Protein AF-A0A1Y0RRZ5-F1 (afdb_monomer_lite)

pLDDT: mean 72.69, std 14.06, range [36.75, 84.94]

Sequence (69 aa):
MSFSTLIPIVVSPDFARFVASEFQPQSLTKKDIVKCLKALGIKNSEILNFKYKEELWNQLQIAAVKSEI

Radius of gyration: 12.63 Å; chains: 1; bounding box: 46×23×31 Å

Foldseek 3Di:
DDPPPPPVPQQAQVNLLCCLPPPDLVVDDLVRLLSSCVNLVNDNPVSVPDPDSVVSSVSSNVSSVVVPD

Secondary structure (DSSP, 8-state):
------------HHHHHHHHHHS-GGGS-HHHHHHHHHHTT--HHHHHT---HHHHHHHHHHHHHGGG-

Structure (mmCIF, N/CA/C/O backbone):
data_AF-A0A1Y0RRZ5-F1
#
_entry.id   AF-A0A1Y0RRZ5-F1
#
loop_
_atom_site.group_PDB
_atom_site.id
_atom_site.type_symbol
_atom_site.label_atom_id
_atom_site.label_alt_id
_atom_site.label_comp_id
_atom_site.label_asym_id
_atom_site.label_entity_id
_atom_site.label_seq_id
_atom_site.pdbx_PDB_ins_code
_atom_site.Cartn_x
_atom_site.Cartn_y
_atom_site.Cartn_z
_atom_site.occupancy
_atom_site.B_iso_or_equiv
_atom_site.auth_seq_id
_atom_site.auth_comp_id
_atom_site.auth_asym_id
_atom_site.auth_atom_id
_atom_site.pdbx_PDB_model_num
ATOM 1 N N . MET A 1 1 ? -28.998 -5.967 -20.441 1.00 36.75 1 MET A N 1
ATOM 2 C CA . MET A 1 1 ? -28.287 -6.837 -19.481 1.00 36.75 1 MET A CA 1
ATOM 3 C C 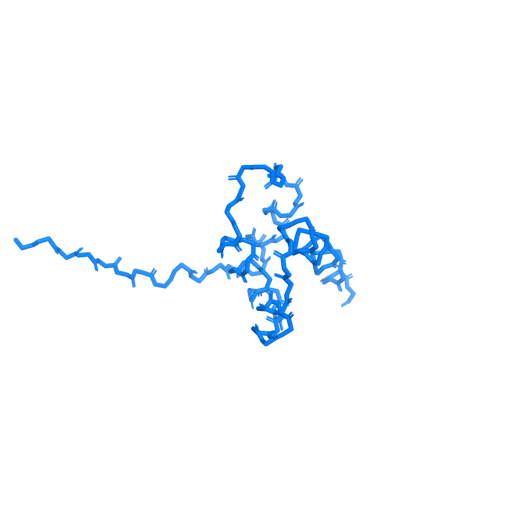. MET A 1 1 ? -26.903 -6.249 -19.283 1.00 36.75 1 MET A C 1
ATOM 5 O O . MET A 1 1 ? -26.086 -6.329 -20.189 1.00 36.75 1 MET A O 1
ATOM 9 N N . SER A 1 2 ? -26.680 -5.548 -18.172 1.00 40.59 2 SER A N 1
ATOM 10 C CA . SER A 1 2 ? -25.383 -4.935 -17.877 1.00 40.59 2 SER A CA 1
ATOM 11 C C . SER A 1 2 ? -24.456 -6.015 -17.334 1.00 40.59 2 SER A C 1
ATOM 13 O O . SER A 1 2 ? -24.638 -6.480 -16.210 1.00 40.59 2 SER A O 1
ATOM 15 N N . PHE A 1 3 ? -23.493 -6.454 -18.141 1.00 44.50 3 PHE A N 1
ATOM 16 C CA . PHE A 1 3 ? -22.413 -7.304 -17.662 1.00 44.50 3 PHE A CA 1
ATOM 17 C C . PHE A 1 3 ? -21.497 -6.441 -16.794 1.00 44.50 3 PHE A C 1
ATOM 19 O O . PHE A 1 3 ? -20.620 -5.748 -17.300 1.00 44.50 3 PHE A O 1
ATOM 26 N N . SER A 1 4 ? -21.713 -6.455 -15.478 1.00 43.88 4 SER A N 1
ATOM 27 C CA . SER A 1 4 ? -20.693 -6.021 -14.523 1.00 43.88 4 SER A CA 1
ATOM 28 C C . SER A 1 4 ? -19.560 -7.043 -14.567 1.00 43.88 4 SER A C 1
ATOM 30 O O . 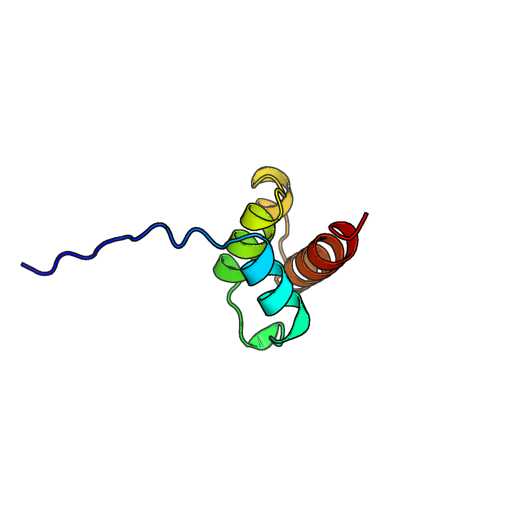SER A 1 4 ? -19.500 -7.965 -13.756 1.00 43.88 4 SER A O 1
ATOM 32 N N . THR A 1 5 ? -18.682 -6.917 -15.561 1.00 42.34 5 THR A N 1
ATOM 33 C CA . THR A 1 5 ? -17.398 -7.609 -15.589 1.00 42.34 5 THR A CA 1
ATOM 34 C C . THR A 1 5 ? -16.604 -7.144 -14.377 1.00 42.34 5 THR A C 1
ATOM 36 O O . THR A 1 5 ? -15.979 -6.085 -14.389 1.00 42.34 5 THR A O 1
ATOM 39 N N . LEU A 1 6 ? -16.639 -7.942 -13.308 1.00 45.09 6 LEU A N 1
ATOM 40 C CA . LEU A 1 6 ? -15.603 -7.966 -12.283 1.00 45.09 6 LEU A CA 1
ATOM 41 C C . LEU A 1 6 ? -14.320 -8.445 -12.965 1.00 45.09 6 LEU A C 1
ATOM 43 O O . LEU A 1 6 ? -13.932 -9.601 -12.836 1.00 45.09 6 LEU A O 1
ATOM 47 N N . ILE A 1 7 ? -13.691 -7.570 -13.749 1.00 47.53 7 ILE A N 1
ATOM 48 C CA . ILE A 1 7 ? -12.332 -7.794 -14.220 1.00 47.53 7 ILE A CA 1
ATOM 49 C C . ILE A 1 7 ? -11.513 -7.884 -12.931 1.00 47.53 7 ILE A C 1
ATOM 51 O O . ILE A 1 7 ? -11.521 -6.916 -12.157 1.00 47.53 7 ILE A O 1
ATOM 55 N N . PRO A 1 8 ? -10.859 -9.018 -12.617 1.00 48.62 8 PRO A N 1
ATOM 56 C CA . PRO A 1 8 ? -9.833 -8.987 -11.600 1.00 48.62 8 PRO A CA 1
ATOM 57 C C . PRO A 1 8 ? -8.812 -7.994 -12.141 1.00 48.62 8 PRO A C 1
ATOM 59 O O . PRO A 1 8 ? -8.114 -8.282 -13.107 1.00 48.62 8 PRO A O 1
ATOM 62 N N . ILE A 1 9 ? -8.805 -6.780 -11.590 1.00 57.16 9 ILE A N 1
ATOM 63 C CA . ILE A 1 9 ? -7.745 -5.812 -11.840 1.00 57.16 9 ILE A CA 1
ATOM 64 C C . ILE A 1 9 ? -6.522 -6.471 -11.217 1.00 57.16 9 ILE A C 1
ATOM 66 O O . ILE A 1 9 ? -6.278 -6.351 -10.014 1.00 57.16 9 ILE A O 1
ATOM 70 N N . VAL A 1 10 ? -5.851 -7.299 -12.015 1.00 55.31 10 VAL A N 1
ATOM 71 C CA . VAL A 1 10 ? -4.559 -7.870 -11.692 1.00 55.31 10 VAL A CA 1
ATOM 72 C C . VAL A 1 10 ? -3.634 -6.677 -11.746 1.00 55.31 10 VAL A C 1
ATOM 74 O O . VAL A 1 10 ? -3.221 -6.226 -12.810 1.00 55.31 10 VAL A O 1
ATOM 77 N N . VAL A 1 11 ? -3.418 -6.091 -10.579 1.00 69.19 11 VAL A N 1
ATOM 78 C CA . VAL A 1 11 ? -2.384 -5.090 -10.418 1.00 69.19 11 VAL A CA 1
ATOM 79 C C . VAL A 1 11 ? -1.068 -5.810 -10.706 1.00 69.19 11 VAL A C 1
ATOM 81 O O . VAL A 1 11 ? -0.791 -6.840 -10.093 1.00 69.19 11 VAL A O 1
ATOM 84 N N . SER A 1 12 ? -0.307 -5.339 -11.694 1.00 79.50 12 SER A N 1
ATOM 85 C CA . SER A 1 12 ? 1.043 -5.844 -11.930 1.00 79.50 12 SER A CA 1
ATOM 86 C C . SER A 1 12 ? 1.989 -5.307 -10.848 1.00 79.50 12 SER A C 1
ATOM 88 O O . SER A 1 12 ? 1.716 -4.247 -10.272 1.00 79.50 12 SER A O 1
ATOM 90 N N . PRO A 1 13 ? 3.105 -5.996 -10.562 1.00 79.38 13 PRO A N 1
ATOM 91 C CA . PRO A 1 13 ? 4.136 -5.474 -9.668 1.00 79.38 13 PRO A CA 1
ATOM 92 C C . PRO A 1 13 ? 4.609 -4.074 -10.088 1.00 79.38 13 PRO A C 1
ATOM 94 O O . PRO A 1 13 ? 4.722 -3.189 -9.245 1.00 79.38 13 PRO A O 1
ATOM 97 N N . ASP A 1 14 ? 4.784 -3.837 -11.391 1.00 81.75 14 ASP A N 1
ATOM 98 C CA . ASP A 1 14 ? 5.170 -2.530 -11.937 1.00 81.75 14 ASP A CA 1
ATOM 99 C C . ASP A 1 14 ? 4.119 -1.448 -11.678 1.00 81.75 14 ASP A C 1
ATOM 101 O O . ASP A 1 14 ? 4.457 -0.337 -11.276 1.00 81.75 14 ASP A O 1
ATOM 105 N N . PHE A 1 15 ? 2.831 -1.775 -11.832 1.00 82.38 15 PHE A N 1
ATOM 106 C CA . PHE A 1 15 ? 1.756 -0.841 -11.501 1.00 82.38 15 PHE A CA 1
ATOM 107 C C . PHE A 1 15 ? 1.730 -0.537 -10.003 1.00 82.38 15 PHE A C 1
ATOM 109 O O . PHE A 1 15 ? 1.563 0.612 -9.616 1.00 82.38 15 PHE A O 1
ATOM 116 N N . ALA A 1 16 ? 1.935 -1.538 -9.143 1.00 83.00 16 ALA A N 1
ATOM 117 C CA . ALA A 1 16 ? 2.011 -1.317 -7.702 1.00 83.00 16 ALA A CA 1
ATOM 118 C C . ALA A 1 16 ? 3.191 -0.411 -7.308 1.00 83.00 16 ALA A C 1
ATOM 120 O O . ALA A 1 16 ? 3.020 0.447 -6.443 1.00 83.00 16 ALA A O 1
ATOM 121 N N . ARG A 1 17 ? 4.353 -0.555 -7.964 1.00 83.38 17 ARG A N 1
ATOM 122 C CA . ARG A 1 17 ? 5.515 0.336 -7.780 1.00 83.38 17 ARG A CA 1
ATOM 123 C C . ARG A 1 17 ? 5.221 1.756 -8.255 1.00 83.38 17 ARG A C 1
ATOM 125 O O . ARG A 1 17 ? 5.478 2.705 -7.523 1.00 83.38 17 ARG A O 1
ATOM 132 N N . PHE A 1 18 ? 4.623 1.898 -9.437 1.00 84.56 18 PHE A N 1
ATOM 133 C CA . PHE A 1 18 ? 4.198 3.194 -9.967 1.00 84.56 18 PHE A CA 1
ATOM 134 C C . PHE A 1 18 ? 3.223 3.892 -9.015 1.00 84.56 18 PHE A C 1
ATOM 136 O O . PHE A 1 18 ? 3.403 5.056 -8.679 1.00 84.56 18 PHE A O 1
ATOM 143 N N . VAL A 1 19 ? 2.232 3.158 -8.505 1.00 83.19 19 VAL A N 1
ATOM 144 C CA . VAL A 1 19 ? 1.280 3.669 -7.516 1.00 83.19 19 VAL A CA 1
ATOM 145 C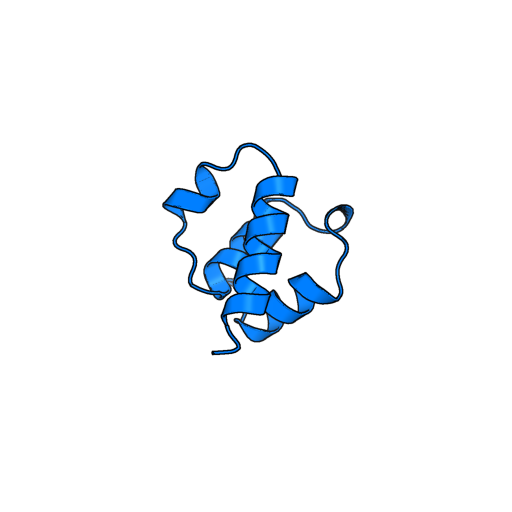 C . VAL A 1 19 ? 1.991 4.097 -6.230 1.00 83.19 19 VAL A C 1
ATOM 147 O O . VAL A 1 19 ? 1.673 5.150 -5.691 1.00 83.19 19 VAL A O 1
ATOM 150 N N . ALA A 1 20 ? 2.972 3.334 -5.750 1.00 82.31 20 ALA A N 1
ATOM 151 C CA . ALA A 1 20 ? 3.736 3.684 -4.552 1.00 82.31 20 ALA A CA 1
ATOM 152 C C . ALA A 1 20 ? 4.613 4.946 -4.708 1.00 82.31 20 ALA A C 1
ATOM 154 O O . ALA A 1 20 ? 4.889 5.607 -3.704 1.00 82.31 20 ALA A O 1
ATOM 155 N N . SER A 1 21 ? 5.054 5.252 -5.936 1.00 80.38 21 SER A N 1
ATOM 156 C CA . SER A 1 21 ? 5.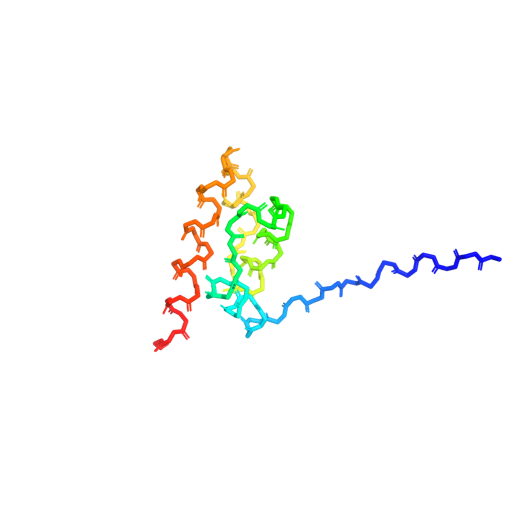931 6.389 -6.257 1.00 80.38 21 SER A CA 1
ATOM 157 C C . SER A 1 21 ? 5.156 7.656 -6.636 1.00 80.38 21 SER A C 1
ATOM 159 O O . SER A 1 21 ? 5.460 8.739 -6.148 1.00 80.38 21 SER A O 1
ATOM 161 N N . GLU A 1 22 ? 4.129 7.526 -7.477 1.00 81.19 22 GLU A N 1
ATOM 162 C CA . GLU A 1 22 ? 3.470 8.666 -8.130 1.00 81.19 22 GLU A CA 1
ATOM 163 C C . GLU A 1 22 ? 2.175 9.110 -7.438 1.00 81.19 22 GLU A C 1
ATOM 165 O O . GLU A 1 22 ? 1.711 10.234 -7.639 1.00 81.19 22 GLU A O 1
ATOM 170 N N . PHE A 1 23 ? 1.554 8.249 -6.625 1.00 79.88 23 PHE A N 1
ATOM 171 C CA . PHE A 1 23 ? 0.296 8.584 -5.960 1.00 79.88 23 PHE A CA 1
ATOM 172 C C . PHE A 1 23 ? 0.512 9.017 -4.519 1.00 79.88 23 PHE A C 1
ATOM 174 O O . PHE A 1 23 ? 1.316 8.467 -3.776 1.00 79.88 23 PHE A O 1
ATOM 181 N N . GLN A 1 24 ? -0.306 9.973 -4.085 1.00 75.75 24 GLN A N 1
ATOM 182 C CA . GLN A 1 24 ? -0.386 10.330 -2.679 1.00 75.75 24 GLN A CA 1
ATOM 183 C C . GLN A 1 24 ? -1.257 9.317 -1.917 1.00 75.75 24 GLN A C 1
ATOM 185 O O . GLN A 1 24 ? -2.298 8.890 -2.434 1.00 75.75 24 GLN A O 1
ATOM 190 N N . PRO A 1 25 ? -0.927 9.003 -0.648 1.00 70.50 25 PRO A N 1
ATOM 191 C CA . PRO A 1 25 ? -1.682 8.057 0.176 1.00 70.50 25 PRO A CA 1
ATOM 192 C C . PRO A 1 25 ? -3.164 8.416 0.265 1.00 70.50 25 PRO A C 1
ATOM 194 O O . PRO A 1 25 ? -4.035 7.550 0.283 1.00 70.50 25 PRO A O 1
ATOM 197 N N . GLN A 1 26 ? -3.477 9.707 0.301 1.00 72.69 26 GLN A N 1
ATOM 198 C CA . GLN A 1 26 ? -4.836 10.226 0.407 1.00 72.69 26 GLN A CA 1
ATOM 199 C C . GLN A 1 26 ? -5.716 9.909 -0.811 1.00 72.69 26 GLN A C 1
ATOM 201 O O . GLN A 1 26 ? -6.909 9.672 -0.625 1.00 72.69 26 GLN A O 1
ATOM 206 N N . SER A 1 27 ? -5.128 9.758 -1.998 1.00 78.56 27 SER A N 1
ATOM 207 C CA . SER A 1 27 ? -5.841 9.490 -3.254 1.00 78.56 27 SER A CA 1
ATOM 208 C C . SER A 1 27 ? -6.258 8.028 -3.439 1.00 78.56 27 SER A C 1
ATOM 210 O O . SER A 1 27 ? -7.103 7.734 -4.279 1.00 78.56 27 SER A O 1
ATOM 212 N N . LEU A 1 28 ? -5.693 7.100 -2.660 1.00 78.06 28 LEU A N 1
ATOM 213 C CA . LEU A 1 28 ? -5.953 5.663 -2.793 1.00 78.06 28 LEU A CA 1
ATOM 214 C C . LEU A 1 28 ? -6.844 5.143 -1.675 1.00 78.06 28 LEU A C 1
ATOM 216 O O . LEU A 1 28 ? -6.727 5.543 -0.516 1.00 78.06 28 LEU A O 1
ATOM 220 N N . THR A 1 29 ? -7.731 4.201 -1.981 1.00 82.75 29 THR A N 1
ATOM 221 C CA . THR A 1 29 ? -8.504 3.544 -0.925 1.00 82.75 29 THR A CA 1
ATOM 222 C C . THR A 1 29 ? -7.676 2.452 -0.250 1.00 82.75 29 THR A C 1
ATOM 224 O O . THR A 1 29 ? -6.744 1.896 -0.831 1.00 82.75 29 THR A O 1
ATOM 227 N N . LYS A 1 30 ? -8.058 2.069 0.976 1.00 81.31 30 LYS A N 1
ATOM 228 C CA . LYS A 1 30 ? -7.461 0.917 1.676 1.00 81.31 30 LYS A CA 1
ATOM 229 C C . LYS A 1 30 ? -7.456 -0.345 0.796 1.00 81.31 30 LYS A C 1
ATOM 231 O O . LYS A 1 30 ? -6.500 -1.111 0.822 1.00 81.31 30 LYS A O 1
ATOM 236 N N . LYS A 1 31 ? -8.510 -0.546 -0.008 1.00 81.69 31 LYS A N 1
ATOM 237 C CA . LYS A 1 31 ? -8.628 -1.683 -0.933 1.00 81.69 31 LYS A CA 1
ATOM 238 C C . LYS A 1 31 ? -7.606 -1.621 -2.065 1.00 81.69 31 LYS A C 1
ATOM 240 O O . LYS A 1 31 ? -7.066 -2.663 -2.424 1.00 81.69 31 LYS A O 1
ATOM 245 N N . ASP A 1 32 ? -7.342 -0.441 -2.614 1.00 82.75 32 ASP A N 1
ATOM 246 C CA . ASP A 1 32 ? -6.385 -0.284 -3.714 1.00 82.75 32 ASP A CA 1
ATOM 247 C C . ASP A 1 32 ? -4.952 -0.518 -3.237 1.00 82.75 32 ASP A C 1
ATOM 249 O O . ASP A 1 32 ? -4.203 -1.248 -3.881 1.00 82.75 32 ASP A O 1
ATOM 253 N N . ILE A 1 33 ? -4.614 -0.017 -2.046 1.00 83.31 33 ILE A N 1
ATOM 254 C CA . ILE A 1 33 ? -3.311 -0.259 -1.412 1.00 83.31 33 ILE A CA 1
ATOM 255 C C . ILE A 1 33 ? -3.104 -1.763 -1.167 1.00 83.31 33 ILE A C 1
ATOM 257 O O . ILE A 1 33 ? -2.063 -2.311 -1.516 1.00 83.31 33 ILE A O 1
ATOM 261 N N . VAL A 1 34 ? -4.123 -2.466 -0.659 1.00 83.25 34 VAL A N 1
ATOM 262 C CA . VAL A 1 34 ? -4.078 -3.927 -0.462 1.00 83.25 34 VAL A CA 1
ATOM 263 C C . VAL A 1 34 ? -3.907 -4.684 -1.784 1.00 83.25 34 VAL A C 1
ATOM 265 O O . VAL A 1 34 ? -3.157 -5.657 -1.830 1.00 83.25 34 VAL A O 1
ATOM 268 N N . LYS A 1 35 ? -4.550 -4.247 -2.876 1.00 83.56 35 LYS A N 1
ATOM 269 C CA . LYS A 1 35 ? -4.334 -4.845 -4.206 1.00 83.56 35 LYS A CA 1
ATOM 270 C C . LYS A 1 35 ? -2.894 -4.656 -4.687 1.00 83.56 35 LYS A C 1
ATOM 272 O O . LYS A 1 35 ? -2.322 -5.605 -5.213 1.00 83.56 35 LYS A O 1
ATOM 277 N N . CYS A 1 36 ? -2.313 -3.475 -4.475 1.00 84.44 36 CYS A N 1
ATOM 278 C CA . CYS A 1 36 ? -0.926 -3.187 -4.843 1.00 84.44 36 CYS A CA 1
ATOM 279 C C . CYS A 1 36 ? 0.062 -4.015 -4.006 1.00 84.44 36 CYS A C 1
ATOM 281 O O . CYS A 1 36 ? 0.968 -4.634 -4.551 1.00 84.44 36 CYS A O 1
ATOM 283 N N . LEU A 1 37 ? -0.170 -4.136 -2.697 1.00 83.19 37 LEU A N 1
ATOM 284 C CA . LEU A 1 37 ? 0.615 -5.004 -1.811 1.00 83.19 37 LEU A CA 1
ATOM 285 C C . LEU A 1 37 ? 0.560 -6.470 -2.253 1.00 83.19 37 LEU A C 1
ATOM 287 O O . LEU A 1 37 ? 1.587 -7.141 -2.339 1.00 83.19 37 LEU A O 1
ATOM 291 N N . LYS A 1 38 ? -0.636 -6.954 -2.600 1.00 83.00 38 LYS A N 1
ATOM 292 C CA . LYS A 1 38 ? -0.828 -8.316 -3.105 1.00 83.00 38 LYS A CA 1
ATOM 293 C C . LYS A 1 38 ? -0.094 -8.548 -4.429 1.00 83.00 38 LYS A C 1
ATOM 295 O O . LYS A 1 38 ? 0.454 -9.628 -4.632 1.00 83.00 38 LYS A O 1
ATOM 300 N N . ALA A 1 39 ? -0.069 -7.549 -5.307 1.00 83.62 39 ALA A N 1
ATOM 301 C CA . ALA A 1 39 ? 0.675 -7.597 -6.562 1.00 83.62 39 ALA A CA 1
ATOM 302 C C . ALA A 1 39 ? 2.192 -7.658 -6.361 1.00 83.62 39 ALA A C 1
ATOM 304 O O . ALA A 1 39 ? 2.874 -8.345 -7.111 1.00 83.62 39 ALA A O 1
ATOM 305 N N . LEU A 1 40 ? 2.708 -7.010 -5.313 1.00 79.56 40 LEU A N 1
ATOM 306 C CA . LEU A 1 40 ? 4.116 -7.090 -4.906 1.00 79.56 40 LEU A CA 1
ATOM 307 C C . LEU A 1 40 ? 4.452 -8.389 -4.149 1.00 79.56 40 LEU A C 1
ATOM 309 O O . LEU A 1 40 ? 5.568 -8.554 -3.667 1.00 79.56 40 LEU A O 1
ATOM 313 N N . GLY A 1 41 ? 3.501 -9.322 -4.037 1.00 78.25 41 GLY A N 1
ATOM 314 C CA . GLY A 1 41 ? 3.706 -10.627 -3.408 1.00 78.25 41 GLY A CA 1
ATOM 315 C C . GLY A 1 41 ? 3.466 -10.659 -1.897 1.00 78.25 41 GLY A C 1
ATOM 316 O O . GLY A 1 41 ? 3.668 -11.707 -1.279 1.00 78.25 41 GLY A O 1
ATOM 317 N N . ILE A 1 42 ? 2.987 -9.566 -1.289 1.00 79.75 42 ILE A N 1
ATOM 318 C CA . ILE A 1 42 ? 2.628 -9.553 0.135 1.00 79.75 42 ILE A CA 1
ATOM 319 C C . ILE A 1 42 ? 1.327 -10.332 0.336 1.00 79.75 42 ILE A C 1
ATOM 321 O O . ILE A 1 42 ? 0.282 -10.043 -0.254 1.00 79.75 42 ILE A O 1
ATOM 325 N N . LYS A 1 43 ? 1.394 -11.370 1.173 1.00 70.25 43 LYS A N 1
ATOM 326 C CA . LYS A 1 43 ? 0.275 -12.288 1.393 1.00 70.25 43 LYS A CA 1
ATOM 327 C C . LYS A 1 43 ? -0.791 -11.634 2.274 1.00 70.25 43 LYS A C 1
ATOM 329 O O . LYS A 1 43 ? -0.514 -11.082 3.334 1.00 70.25 43 LYS A O 1
ATOM 334 N N . ASN A 1 44 ? -2.039 -11.766 1.825 1.00 66.56 44 ASN A N 1
ATOM 335 C CA . ASN A 1 44 ? -3.239 -11.089 2.335 1.00 66.56 44 ASN A CA 1
ATOM 336 C C . ASN A 1 44 ? -3.452 -11.116 3.863 1.00 66.56 44 ASN A C 1
ATOM 338 O O . ASN A 1 44 ? -4.120 -10.226 4.379 1.00 66.56 44 ASN A O 1
ATOM 342 N N . SER A 1 45 ? -2.936 -12.109 4.592 1.00 64.25 45 SER A N 1
ATOM 343 C CA . SER A 1 45 ? -3.221 -12.253 6.027 1.00 64.25 45 SER A CA 1
ATOM 344 C C . SER A 1 45 ? -2.551 -11.189 6.896 1.00 64.25 45 SER A C 1
ATOM 346 O O . SER A 1 45 ? -3.154 -10.735 7.863 1.00 64.25 45 SER A O 1
ATOM 348 N N . GLU A 1 46 ? -1.342 -10.752 6.542 1.00 65.75 46 GLU A N 1
ATOM 349 C CA . GLU A 1 46 ? -0.608 -9.746 7.323 1.00 65.75 46 GLU A CA 1
ATOM 350 C C . GLU A 1 46 ? -1.170 -8.342 7.069 1.00 65.75 46 GLU A C 1
ATOM 352 O O . GLU A 1 46 ? -1.355 -7.551 7.991 1.00 65.75 46 GLU A O 1
ATOM 357 N N . ILE A 1 47 ? -1.566 -8.075 5.822 1.00 69.56 47 ILE A N 1
ATOM 358 C CA . ILE A 1 47 ? -2.122 -6.786 5.399 1.00 69.56 47 ILE A CA 1
ATOM 359 C C . ILE A 1 47 ? -3.578 -6.561 5.821 1.00 69.56 47 ILE A C 1
ATOM 361 O O . ILE A 1 47 ? 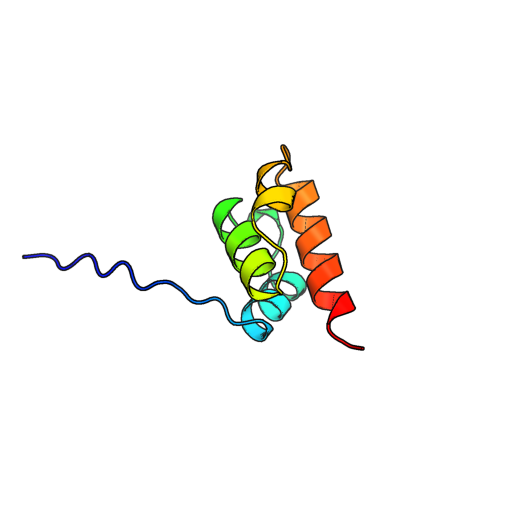-3.981 -5.425 6.068 1.00 69.56 47 ILE A O 1
ATOM 365 N N . LEU A 1 48 ? -4.372 -7.622 5.985 1.00 65.06 48 LEU A N 1
ATOM 366 C CA . LEU A 1 48 ? -5.718 -7.513 6.563 1.00 65.06 48 LEU A CA 1
ATOM 367 C C . LEU A 1 48 ? -5.696 -7.145 8.053 1.00 65.06 48 LEU A C 1
ATOM 369 O O . LEU A 1 48 ? -6.672 -6.575 8.543 1.00 65.06 48 LEU A O 1
ATOM 373 N N . ASN A 1 49 ? -4.590 -7.422 8.750 1.00 68.94 49 ASN A N 1
ATOM 374 C CA . ASN A 1 49 ? -4.440 -7.111 10.169 1.00 68.94 49 ASN A CA 1
ATOM 375 C C . ASN A 1 49 ? -4.096 -5.632 10.421 1.00 68.94 49 ASN A C 1
ATOM 377 O O . ASN A 1 49 ? -4.262 -5.130 11.534 1.00 68.94 49 ASN A O 1
ATOM 381 N N . PHE A 1 50 ? -3.665 -4.895 9.389 1.00 70.94 50 PHE A N 1
ATOM 382 C CA . PHE A 1 50 ? -3.384 -3.471 9.531 1.00 70.94 50 PHE A CA 1
ATOM 383 C C . PHE A 1 50 ? -4.675 -2.663 9.676 1.00 70.94 50 PHE A C 1
ATOM 385 O O . PHE A 1 50 ? -5.515 -2.554 8.772 1.00 70.94 50 PHE A O 1
ATOM 392 N N . LYS A 1 51 ? -4.825 -2.061 10.857 1.00 68.19 51 LYS A N 1
ATOM 393 C CA . LYS A 1 51 ? -5.983 -1.242 11.225 1.00 68.19 51 LYS A CA 1
ATOM 394 C C . LYS A 1 51 ? -5.991 0.089 10.466 1.00 68.19 51 LYS A C 1
ATOM 396 O O . LYS A 1 51 ? -7.053 0.519 10.012 1.00 68.19 51 LYS A O 1
ATOM 401 N N . TYR A 1 52 ? -4.813 0.670 10.239 1.00 77.25 52 TYR A N 1
ATOM 402 C CA . TYR A 1 52 ? -4.644 2.001 9.659 1.00 77.25 52 TYR A CA 1
ATOM 403 C C . TYR A 1 52 ? -4.231 1.962 8.185 1.00 77.25 52 TYR A C 1
ATOM 405 O O . TYR A 1 52 ? -3.473 1.102 7.741 1.00 77.25 52 TYR A O 1
ATOM 413 N N . LYS A 1 53 ? -4.762 2.919 7.416 1.00 80.62 53 LYS A N 1
ATOM 414 C CA . LYS A 1 53 ? -4.441 3.120 5.996 1.00 80.62 53 LYS A CA 1
ATOM 415 C C . LYS A 1 53 ? -2.982 3.551 5.798 1.00 80.62 53 LYS A C 1
ATOM 417 O O . LYS A 1 53 ? -2.371 3.148 4.817 1.00 80.62 53 LYS A O 1
ATOM 422 N N . GLU A 1 54 ? -2.447 4.331 6.731 1.00 83.00 54 GLU A N 1
ATOM 423 C CA . GLU A 1 54 ? -1.056 4.798 6.723 1.00 83.00 54 GLU A CA 1
ATOM 424 C C . GLU A 1 54 ? -0.062 3.638 6.855 1.00 83.00 54 GLU A C 1
ATOM 426 O O . GLU A 1 54 ? 0.876 3.536 6.076 1.00 83.00 54 GLU A O 1
ATOM 431 N N . GLU A 1 55 ? -0.342 2.684 7.743 1.00 84.69 55 GLU A N 1
ATOM 432 C CA . GLU A 1 55 ? 0.474 1.477 7.908 1.00 84.69 55 GLU A CA 1
ATOM 433 C C . GLU A 1 55 ? 0.556 0.662 6.607 1.00 84.69 55 GLU A C 1
ATOM 435 O O . GLU A 1 55 ? 1.626 0.239 6.176 1.00 84.69 55 GLU A O 1
ATOM 440 N N . LEU A 1 56 ? -0.586 0.498 5.931 1.00 84.56 56 LEU A N 1
ATOM 441 C CA . LEU A 1 56 ? -0.654 -0.164 4.628 1.00 84.56 56 LEU A CA 1
ATOM 442 C C . LEU A 1 56 ? 0.118 0.599 3.553 1.00 84.56 56 LEU A C 1
ATOM 444 O O . LEU A 1 56 ? 0.735 -0.016 2.688 1.00 84.56 56 LEU A O 1
ATOM 448 N N . TRP A 1 57 ? 0.085 1.927 3.603 1.00 84.69 57 TRP A N 1
ATOM 449 C CA . TRP A 1 57 ? 0.847 2.766 2.690 1.00 84.69 57 TRP A CA 1
ATOM 450 C C . TRP A 1 57 ? 2.354 2.613 2.900 1.00 84.69 57 TRP A C 1
ATOM 452 O O . TRP A 1 57 ? 3.083 2.385 1.939 1.00 84.69 57 TRP A O 1
ATOM 462 N N . ASN A 1 58 ? 2.812 2.630 4.153 1.00 84.62 58 ASN A N 1
ATOM 463 C CA . ASN A 1 58 ? 4.216 2.409 4.492 1.00 84.62 58 ASN A CA 1
ATOM 464 C C . ASN A 1 58 ? 4.692 1.032 4.017 1.00 84.62 58 ASN A C 1
ATOM 466 O O . ASN A 1 58 ? 5.755 0.919 3.412 1.00 84.62 58 ASN A O 1
ATOM 470 N N . GLN A 1 59 ? 3.879 -0.011 4.206 1.00 83.62 59 GLN A N 1
ATOM 471 C CA . GLN A 1 59 ? 4.177 -1.343 3.674 1.00 83.62 59 GLN A CA 1
ATOM 472 C C . GLN A 1 59 ? 4.268 -1.348 2.148 1.00 83.62 59 GLN A C 1
ATOM 474 O O . GLN A 1 59 ? 5.118 -2.039 1.590 1.00 83.62 59 GLN A O 1
ATOM 479 N N . LEU A 1 60 ? 3.416 -0.576 1.466 1.00 84.94 60 LEU A N 1
ATOM 480 C CA . LEU A 1 60 ? 3.420 -0.500 0.00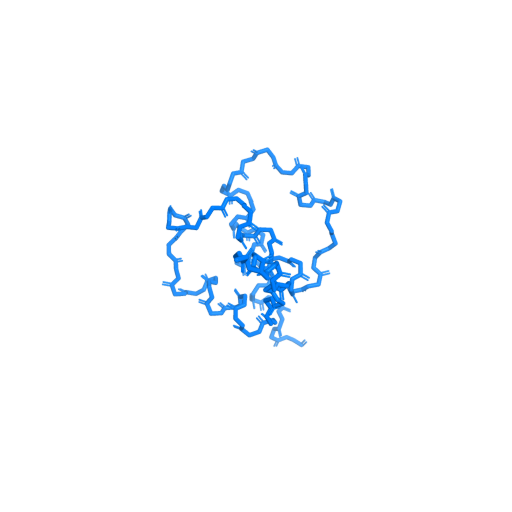9 1.00 84.94 60 LEU A CA 1
ATOM 481 C C . LEU A 1 60 ? 4.701 0.169 -0.492 1.00 84.94 60 LEU A C 1
ATOM 483 O O . LEU A 1 60 ? 5.317 -0.337 -1.426 1.00 84.94 60 LEU A O 1
ATOM 487 N N . GLN A 1 61 ? 5.136 1.246 0.164 1.00 84.69 61 GLN A N 1
ATOM 488 C CA . GLN A 1 61 ? 6.395 1.911 -0.169 1.00 84.69 61 GLN A CA 1
ATOM 489 C C . GLN A 1 61 ? 7.605 1.014 0.112 1.00 84.69 61 GLN A C 1
ATOM 491 O O . GLN A 1 61 ? 8.470 0.876 -0.749 1.00 84.69 61 GLN A O 1
ATOM 496 N N . ILE A 1 62 ? 7.633 0.320 1.256 1.00 84.06 62 ILE A N 1
ATOM 497 C CA . ILE A 1 62 ? 8.693 -0.652 1.569 1.00 84.06 62 ILE A CA 1
ATOM 498 C C . ILE A 1 62 ? 8.739 -1.755 0.508 1.00 84.06 62 ILE A C 1
ATOM 500 O O . ILE A 1 62 ? 9.811 -2.083 0.009 1.00 84.06 62 ILE A O 1
ATOM 504 N N . ALA A 1 63 ? 7.590 -2.323 0.140 1.00 80.81 63 ALA A N 1
ATOM 505 C CA . ALA A 1 63 ? 7.505 -3.389 -0.852 1.00 80.81 63 ALA A CA 1
ATOM 506 C C . ALA A 1 63 ? 7.916 -2.929 -2.258 1.00 80.81 63 ALA A C 1
ATOM 508 O O . ALA A 1 63 ? 8.528 -3.700 -2.995 1.00 80.81 63 ALA A O 1
ATOM 509 N N . ALA A 1 64 ? 7.607 -1.680 -2.618 1.00 82.44 64 ALA A N 1
ATOM 510 C CA . ALA A 1 64 ? 8.023 -1.097 -3.886 1.00 82.44 64 ALA A CA 1
ATOM 511 C C . ALA A 1 64 ? 9.551 -0.953 -3.966 1.00 82.44 64 ALA A C 1
ATOM 513 O O . ALA A 1 64 ? 10.133 -1.336 -4.976 1.00 82.44 64 ALA A O 1
ATOM 514 N N . VAL A 1 65 ? 10.193 -0.503 -2.880 1.00 77.75 65 VAL A N 1
ATOM 515 C CA . VAL A 1 65 ? 11.657 -0.326 -2.784 1.00 77.75 65 VAL A CA 1
ATOM 516 C C . VAL A 1 65 ? 12.398 -1.664 -2.681 1.00 77.75 65 VAL A C 1
ATOM 518 O O . VAL A 1 65 ? 13.454 -1.857 -3.273 1.00 77.75 65 VAL A O 1
ATOM 521 N N . LYS A 1 66 ? 11.853 -2.639 -1.947 1.00 68.25 66 LYS A N 1
ATOM 522 C CA . LYS A 1 66 ? 12.527 -3.925 -1.681 1.00 68.25 66 LYS A CA 1
ATOM 523 C C . LYS A 1 66 ? 12.612 -4.848 -2.901 1.00 68.25 66 LYS A C 1
ATOM 525 O O . LYS A 1 66 ? 13.282 -5.872 -2.851 1.00 68.25 66 LYS A O 1
ATOM 530 N N . SER A 1 67 ? 11.909 -4.514 -3.976 1.00 55.84 67 SER A N 1
ATOM 531 C CA . SER A 1 67 ? 11.827 -5.320 -5.192 1.00 55.84 67 SER A CA 1
ATOM 532 C C . SER A 1 67 ? 12.907 -4.940 -6.235 1.00 55.84 67 SER A C 1
ATOM 534 O O . SER A 1 67 ? 12.851 -5.410 -7.370 1.00 55.84 67 SER A O 1
ATOM 536 N N . GLU A 1 68 ? 13.888 -4.113 -5.845 1.00 46.88 68 GLU A N 1
ATOM 537 C CA . GLU A 1 68 ? 15.087 -3.732 -6.621 1.00 46.88 68 GLU A CA 1
ATOM 538 C C . GLU A 1 68 ? 16.356 -4.562 -6.306 1.00 46.88 68 GLU A C 1
ATOM 540 O O . GLU A 1 68 ? 17.449 -4.163 -6.703 1.00 46.88 68 GLU A O 1
ATOM 545 N N . ILE A 1 69 ? 16.252 -5.713 -5.627 1.00 39.34 69 ILE A N 1
ATOM 546 C CA . ILE A 1 69 ? 17.409 -6.590 -5.334 1.00 39.34 69 ILE A CA 1
ATOM 547 C C . ILE A 1 69 ? 17.272 -7.937 -6.037 1.00 39.34 69 ILE A C 1
ATOM 549 O O . ILE A 1 69 ? 16.192 -8.556 -5.888 1.00 39.34 69 ILE A O 1
#